Protein AF-A0A6N7PQ66-F1 (afdb_monomer)

Mean predicted aligned error: 10.77 Å

Foldseek 3Di:
DDDDDDDDDDDDDPPPPPVVDPDDPDFDWDAWDWDWDDDPDQAATKIKTKIKGPPDDCVVVCVQVVVLLVVLLVVFPVVSVCLQVQHKWKWKWWQAPQATHDIDTDDDRNVSSSVSRHGDGTPDDHGMIMIIIIGHDPPDPDD

Organism: NCBI:txid889282

pLDDT: mean 81.66, std 19.39, range [34.75, 97.31]

Sequence (143 aa):
MKKMFGFLLAAGLLGSACRSEPAAPEIEYGEPVGLRMATKRGMPDYEIAVAVTKGTNIDPLVPVLGAALHAAVELCPDVVEAGRRGEALDVAFRVEQGVIRDPAAKGDAATCVARALGGKAIAAPDKLSVLAQIRFPVEAPAP

Solvent-accessible surface area (backbone atoms only — not comparable to full-atom values): 8431 Å² total; per-residue (Å²): 134,83,90,79,89,77,90,80,90,78,81,84,80,82,75,77,76,78,72,76,68,76,76,73,81,82,82,57,62,44,81,63,48,76,42,81,42,84,62,76,89,89,42,76,52,32,34,40,33,39,21,38,36,53,94,60,82,53,78,87,39,48,66,56,53,49,51,52,51,52,56,17,48,77,73,27,73,55,42,48,60,37,34,76,69,49,44,66,33,46,32,34,31,31,25,49,87,30,23,30,37,80,49,40,49,63,61,71,43,20,37,44,28,21,58,58,40,47,72,38,75,47,92,53,66,64,76,38,41,39,44,35,37,39,38,31,72,68,77,71,80,79,131

Nearest PDB structures (foldseek):
  1i8l-assembly1_A  TM=4.382E-01  e=2.073E+00  Homo sapiens
  8p8w-assembly1_D  TM=3.095E-01  e=9.356E+00  Mycoplasmoides pneumoniae M129

Radius of gyration: 24.7 Å; Cα contacts (8 Å, |Δi|>4): 238; chains: 1; bounding box: 99×41×37 Å

Structure (mmCIF, N/CA/C/O backbone):
data_AF-A0A6N7PQ66-F1
#
_entry.id   AF-A0A6N7PQ66-F1
#
loop_
_atom_site.group_PDB
_atom_site.id
_atom_site.type_symbol
_atom_site.label_atom_id
_atom_site.label_alt_id
_atom_site.label_comp_id
_atom_site.label_asym_id
_atom_site.label_entity_id
_atom_site.label_seq_id
_atom_site.pdbx_PDB_ins_code
_atom_site.Cartn_x
_atom_site.Cartn_y
_atom_site.Cartn_z
_atom_site.occupancy
_atom_site.B_iso_or_equiv
_atom_site.auth_seq_id
_atom_site.auth_comp_id
_atom_site.auth_asym_id
_atom_site.auth_atom_id
_atom_site.pdbx_PDB_model_num
ATOM 1 N N . MET A 1 1 ? -78.703 -26.167 -18.572 1.00 37.19 1 MET A N 1
ATOM 2 C CA . MET A 1 1 ? -78.416 -26.440 -20.000 1.00 37.19 1 MET A CA 1
ATOM 3 C C . MET A 1 1 ? -77.177 -25.650 -20.412 1.00 37.19 1 MET A C 1
ATOM 5 O O . MET A 1 1 ? -77.142 -24.477 -20.083 1.00 37.19 1 MET A O 1
ATOM 9 N N . LYS A 1 2 ? -76.238 -26.299 -21.134 1.00 39.66 2 LYS A N 1
ATOM 10 C CA . LYS A 1 2 ? -75.001 -25.781 -21.788 1.00 39.66 2 LYS A CA 1
ATOM 11 C C . LYS A 1 2 ? -73.904 -25.246 -20.834 1.00 39.66 2 LYS A C 1
ATOM 13 O O . LYS A 1 2 ? -74.136 -24.282 -20.130 1.00 39.66 2 LYS A O 1
ATOM 18 N N . LYS A 1 3 ? -72.801 -25.992 -20.612 1.00 40.94 3 LYS A N 1
ATOM 19 C CA . LYS A 1 3 ? -71.568 -26.158 -21.450 1.00 40.94 3 LYS A CA 1
ATOM 20 C C . LYS A 1 3 ? -70.778 -24.844 -21.568 1.00 40.94 3 LYS A C 1
ATOM 22 O O . LYS A 1 3 ? -71.402 -23.844 -21.868 1.00 40.94 3 LYS A O 1
ATOM 27 N N . MET A 1 4 ? -69.450 -24.750 -21.530 1.00 43.38 4 MET A N 1
ATOM 28 C CA . MET A 1 4 ? -68.248 -25.540 -21.184 1.00 43.38 4 MET A CA 1
ATOM 29 C C . MET A 1 4 ? -67.067 -24.610 -21.604 1.00 43.38 4 MET A C 1
ATOM 31 O O . MET A 1 4 ? -67.303 -23.690 -22.384 1.00 43.38 4 MET A O 1
ATOM 35 N N . PHE A 1 5 ? -65.825 -24.934 -21.208 1.00 41.09 5 PHE A N 1
ATOM 36 C CA . PHE A 1 5 ? -64.538 -24.355 -21.673 1.00 41.09 5 PHE A CA 1
ATOM 37 C C . PHE A 1 5 ? -64.189 -22.945 -21.150 1.00 41.09 5 PHE A C 1
ATOM 39 O O . PHE A 1 5 ? -65.018 -22.054 -21.148 1.00 41.09 5 PHE A O 1
ATOM 46 N N . GLY A 1 6 ? -62.965 -22.650 -20.715 1.00 34.75 6 GLY A N 1
ATOM 47 C CA . GLY A 1 6 ? -61.737 -23.433 -20.757 1.00 34.75 6 GLY A CA 1
ATOM 48 C C . GLY A 1 6 ? -60.570 -22.677 -20.110 1.00 34.75 6 GLY A C 1
ATOM 49 O O . GLY A 1 6 ? -60.589 -21.458 -19.991 1.00 34.75 6 GLY A O 1
ATOM 50 N N . PHE A 1 7 ? -59.602 -23.475 -19.663 1.00 45.75 7 PHE A N 1
ATOM 51 C CA . PHE A 1 7 ? -58.182 -23.205 -19.424 1.00 45.75 7 PHE A CA 1
ATOM 52 C C . PHE A 1 7 ? -57.638 -21.793 -19.719 1.00 45.75 7 PHE A C 1
ATOM 54 O O . PHE A 1 7 ? -57.640 -21.348 -20.864 1.00 45.75 7 PHE A O 1
ATOM 61 N N . LEU A 1 8 ? -56.965 -21.207 -18.724 1.00 43.03 8 LEU A N 1
ATOM 62 C CA . LEU A 1 8 ? -55.733 -20.449 -18.953 1.00 43.03 8 LEU A CA 1
ATOM 63 C C . LEU A 1 8 ? -54.830 -20.536 -17.713 1.00 43.03 8 LEU A C 1
ATOM 65 O O . LEU A 1 8 ? -55.128 -19.983 -16.658 1.00 43.03 8 LEU A O 1
ATOM 69 N N . LEU A 1 9 ? -53.735 -21.289 -17.865 1.00 47.94 9 LEU A N 1
ATOM 70 C CA . LEU A 1 9 ? -52.535 -21.176 -17.041 1.00 47.94 9 LEU A CA 1
ATOM 71 C C . LEU A 1 9 ? -51.976 -19.753 -17.175 1.00 47.94 9 LEU A C 1
ATOM 73 O O . LEU A 1 9 ? -51.758 -19.292 -18.292 1.00 47.94 9 LEU A O 1
ATOM 77 N N . ALA A 1 10 ? -51.602 -19.136 -16.059 1.00 45.62 10 ALA A N 1
ATOM 78 C CA . ALA A 1 10 ? -50.520 -18.159 -16.044 1.00 45.62 10 ALA A CA 1
ATOM 79 C C . ALA A 1 10 ? -49.687 -18.388 -14.781 1.00 45.62 10 ALA A C 1
ATOM 81 O O . ALA A 1 10 ? -50.109 -18.119 -13.658 1.00 45.62 10 ALA A O 1
ATOM 82 N N . ALA A 1 11 ? -48.523 -18.985 -15.007 1.00 49.31 11 ALA A N 1
ATOM 83 C CA . ALA A 1 11 ? -47.478 -19.201 -14.034 1.00 49.31 11 ALA A CA 1
ATOM 84 C C . ALA A 1 11 ? -46.800 -17.878 -13.647 1.00 49.31 11 ALA A C 1
ATOM 86 O O . ALA A 1 11 ? -46.616 -17.001 -14.484 1.00 49.31 11 ALA A O 1
ATOM 87 N N . GLY A 1 12 ? -46.346 -17.824 -12.395 1.00 47.88 12 GLY A N 1
ATOM 88 C CA . GLY A 1 12 ? -45.043 -17.268 -12.042 1.00 47.88 12 GLY A CA 1
ATOM 89 C C . GLY A 1 12 ? -44.862 -15.760 -12.175 1.00 47.88 12 GLY A C 1
ATOM 90 O O . GLY A 1 12 ? -44.343 -15.283 -13.174 1.00 47.88 12 GLY A O 1
ATOM 91 N N . LEU A 1 13 ? -45.094 -15.047 -11.076 1.00 44.69 13 LEU A N 1
ATOM 92 C CA . LEU A 1 13 ? -44.293 -13.875 -10.723 1.00 44.69 13 LEU A CA 1
ATOM 93 C C . LEU A 1 13 ? -43.840 -14.042 -9.270 1.00 44.69 13 LEU A C 1
ATOM 95 O O . LEU A 1 13 ? -44.388 -13.456 -8.340 1.00 44.69 13 LEU A O 1
ATOM 99 N N . LEU A 1 14 ? -42.827 -14.895 -9.085 1.00 46.62 14 LEU A N 1
ATOM 100 C CA . LEU A 1 14 ? -41.889 -14.758 -7.974 1.00 46.62 14 LEU A CA 1
ATOM 101 C C . LEU A 1 14 ? -41.207 -13.407 -8.185 1.00 46.62 14 LEU A C 1
ATOM 103 O O . LEU A 1 14 ? -40.254 -13.293 -8.951 1.00 46.6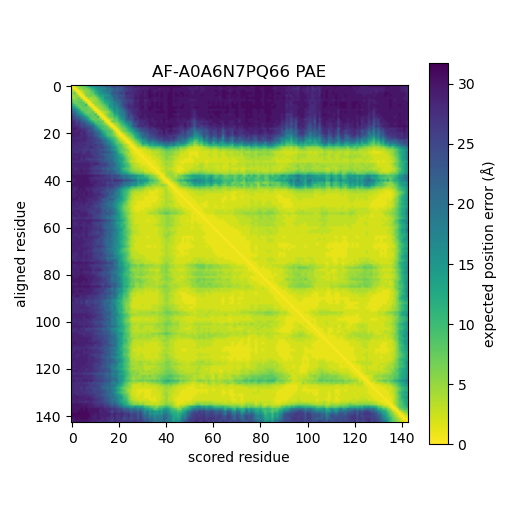2 14 LEU A O 1
ATOM 107 N N . GLY A 1 15 ? -41.776 -12.368 -7.577 1.00 39.88 15 GLY A N 1
ATOM 108 C CA . GLY A 1 15 ? -41.141 -11.069 -7.485 1.00 39.88 15 GLY A CA 1
ATOM 109 C C . GLY A 1 15 ? -39.825 -11.252 -6.748 1.00 39.88 15 GLY A C 1
ATOM 110 O O . GLY A 1 15 ? -39.812 -11.369 -5.524 1.00 39.88 15 GLY A O 1
ATOM 111 N N . SER A 1 16 ? -38.736 -11.325 -7.512 1.00 45.06 16 SER A N 1
ATOM 112 C CA . SER A 1 16 ? -37.377 -11.156 -7.028 1.00 45.06 16 SER A CA 1
ATOM 113 C C . SER A 1 16 ? -37.335 -9.865 -6.228 1.00 45.06 16 SER A C 1
ATOM 115 O O . SER A 1 16 ? -37.277 -8.771 -6.787 1.00 45.06 16 SER A O 1
ATOM 117 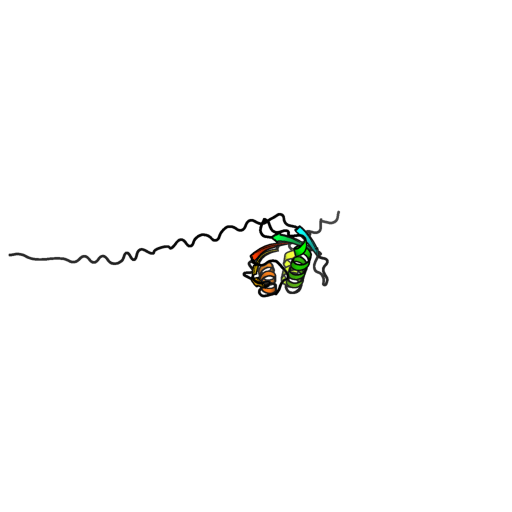N N . ALA A 1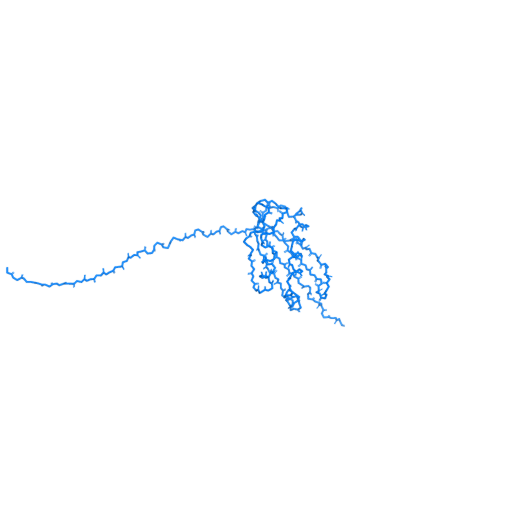 17 ? -37.380 -9.992 -4.906 1.00 46.44 17 ALA A N 1
ATOM 118 C CA . ALA A 1 17 ? -36.908 -8.952 -4.022 1.00 46.44 17 ALA A CA 1
ATOM 119 C C . ALA A 1 17 ? -35.404 -8.830 -4.284 1.00 46.44 17 ALA A C 1
ATOM 121 O O . ALA A 1 17 ? -34.592 -9.485 -3.632 1.00 46.44 17 ALA A O 1
ATOM 122 N N . CYS A 1 18 ? -35.039 -8.024 -5.283 1.00 49.81 18 CYS A N 1
ATOM 123 C CA . CYS A 1 18 ? -33.729 -7.404 -5.366 1.00 49.81 18 CYS A CA 1
ATOM 124 C C . CYS A 1 18 ? -33.601 -6.564 -4.099 1.00 49.81 18 CYS A C 1
ATOM 126 O O . CYS A 1 18 ? -34.006 -5.404 -4.046 1.00 49.81 18 CYS A O 1
ATOM 128 N N . ARG A 1 19 ? -33.138 -7.207 -3.028 1.00 46.66 19 ARG A N 1
ATOM 129 C CA . ARG A 1 19 ? -32.680 -6.543 -1.823 1.00 46.66 19 ARG A CA 1
ATOM 130 C C . ARG A 1 19 ? -31.459 -5.769 -2.293 1.00 46.66 19 ARG A C 1
ATOM 132 O O . ARG A 1 19 ? -30.398 -6.352 -2.469 1.00 46.66 19 ARG A O 1
ATOM 139 N N . SER A 1 20 ? -31.655 -4.496 -2.627 1.00 48.34 20 SER A N 1
ATOM 140 C CA . SER A 1 20 ? -30.553 -3.569 -2.828 1.00 48.34 20 SER A CA 1
ATOM 141 C C . SER A 1 20 ? -29.781 -3.563 -1.521 1.00 48.34 20 SER A C 1
ATOM 143 O O . SER A 1 20 ? -30.215 -2.968 -0.533 1.00 48.34 20 SER A O 1
ATOM 145 N N . GLU A 1 21 ? -28.710 -4.346 -1.485 1.00 55.50 21 GLU A N 1
ATOM 146 C CA . GLU A 1 21 ? -27.743 -4.318 -0.406 1.00 55.50 21 GLU A CA 1
ATOM 147 C C . GLU A 1 21 ? -27.294 -2.856 -0.288 1.00 55.50 21 GLU A C 1
ATOM 149 O O . GLU A 1 21 ? -27.000 -2.237 -1.319 1.00 55.50 21 GLU A O 1
ATOM 154 N N . PRO A 1 22 ? -27.341 -2.246 0.910 1.00 47.75 22 PRO A N 1
ATOM 155 C CA . PRO A 1 22 ? -26.854 -0.890 1.076 1.00 47.75 22 PRO A CA 1
ATOM 156 C C . PRO A 1 22 ? -25.429 -0.849 0.538 1.00 47.75 22 PRO A C 1
ATOM 158 O O . PRO A 1 22 ? -24.587 -1.631 0.985 1.00 47.75 22 PRO A O 1
ATOM 161 N N . ALA A 1 23 ? -25.178 0.017 -0.447 1.00 55.00 23 ALA A N 1
ATOM 162 C CA . ALA A 1 23 ? -23.828 0.256 -0.928 1.00 55.00 23 ALA A CA 1
ATOM 163 C C . ALA A 1 23 ? -22.959 0.541 0.301 1.00 55.00 23 ALA A C 1
ATOM 165 O O . ALA A 1 23 ? -23.308 1.401 1.117 1.00 55.00 23 ALA A O 1
ATOM 166 N N . ALA A 1 24 ? -21.897 -0.248 0.482 1.00 58.50 24 ALA A N 1
ATOM 167 C CA . ALA A 1 24 ? -20.977 -0.038 1.586 1.00 58.50 24 ALA A CA 1
ATOM 168 C C . ALA A 1 24 ? -20.545 1.439 1.575 1.00 58.50 24 ALA A C 1
ATOM 170 O O . ALA A 1 24 ? -20.302 1.973 0.488 1.00 58.50 24 ALA A O 1
ATOM 171 N N . PRO A 1 25 ? -20.500 2.112 2.738 1.00 62.16 25 PRO A N 1
ATOM 172 C CA . PRO A 1 25 ? -20.146 3.521 2.791 1.00 62.16 25 PRO A CA 1
ATOM 173 C C . PRO A 1 25 ? -18.812 3.744 2.075 1.00 62.16 25 PRO A C 1
ATOM 175 O O . PRO A 1 25 ? -17.845 3.013 2.307 1.00 62.16 25 PRO A O 1
ATOM 178 N N . GLU A 1 26 ? -18.795 4.724 1.173 1.00 78.25 26 GLU A N 1
ATOM 179 C CA . GLU A 1 26 ? -17.603 5.109 0.426 1.00 78.25 26 GLU A CA 1
ATOM 180 C C . GLU A 1 26 ? -16.530 5.579 1.417 1.00 78.25 26 GLU A C 1
ATOM 182 O O . GLU A 1 26 ? -16.796 6.378 2.317 1.00 78.25 26 GLU A O 1
ATOM 187 N N . ILE A 1 27 ? -15.328 5.012 1.315 1.00 86.06 27 ILE A N 1
ATOM 188 C CA . ILE A 1 27 ? -14.234 5.327 2.233 1.00 86.06 27 ILE A CA 1
ATOM 189 C C . ILE A 1 27 ? -13.575 6.615 1.751 1.00 86.06 27 ILE A C 1
ATOM 191 O O . ILE A 1 27 ? -12.954 6.636 0.691 1.00 86.06 27 ILE A O 1
ATOM 195 N N . GLU A 1 28 ? -13.648 7.673 2.556 1.00 92.19 28 GLU A N 1
ATOM 196 C CA . GLU A 1 28 ? -12.845 8.873 2.330 1.00 92.19 28 GLU A CA 1
ATOM 197 C C . GLU A 1 28 ? -11.425 8.680 2.877 1.00 92.19 28 GLU A C 1
ATOM 199 O O . GLU A 1 28 ? -11.226 8.343 4.051 1.00 92.19 28 GLU A O 1
ATOM 204 N N . TYR A 1 29 ? -10.426 8.943 2.037 1.00 93.94 29 TYR A N 1
ATOM 205 C CA . TYR A 1 29 ? -9.013 8.919 2.410 1.00 93.94 29 TYR A CA 1
ATOM 206 C C . TYR A 1 29 ? -8.492 10.333 2.698 1.00 93.94 29 TYR A C 1
ATOM 208 O O . TYR A 1 29 ? -8.988 11.319 2.153 1.00 93.94 29 TYR A O 1
ATOM 216 N N . GLY A 1 30 ? -7.505 10.427 3.589 1.00 93.62 30 GLY A N 1
ATOM 217 C CA . GLY A 1 30 ? -6.734 11.648 3.815 1.00 93.62 30 GLY A CA 1
ATOM 218 C C . GLY A 1 30 ? -5.698 11.906 2.717 1.00 93.62 30 GLY A C 1
ATOM 219 O O . GLY A 1 30 ? -5.630 11.192 1.716 1.00 93.62 30 GLY A O 1
ATOM 220 N N . GLU A 1 31 ? -4.864 12.925 2.927 1.00 93.62 31 GLU A N 1
ATOM 221 C CA . GLU A 1 31 ? -3.747 13.216 2.027 1.00 93.62 31 GLU A CA 1
ATOM 222 C C . GLU A 1 31 ? -2.693 12.093 2.077 1.00 93.62 31 GLU A C 1
ATOM 224 O O . GLU A 1 31 ? -2.364 11.608 3.165 1.00 93.62 31 GLU A O 1
ATOM 229 N N . PRO A 1 32 ? -2.170 11.648 0.919 1.00 93.69 32 PRO A N 1
ATOM 230 C CA . PRO A 1 32 ? -1.167 10.598 0.878 1.00 93.69 32 PRO A CA 1
ATOM 231 C C . PRO A 1 32 ? 0.207 11.104 1.330 1.00 93.69 32 PRO A C 1
ATOM 233 O O . PRO A 1 32 ? 0.650 12.179 0.928 1.00 93.69 32 PRO A O 1
ATOM 236 N N . VAL A 1 33 ? 0.927 10.273 2.080 1.00 94.56 33 VAL A N 1
ATOM 237 C CA . VAL A 1 33 ? 2.332 10.489 2.445 1.00 94.56 33 VAL A CA 1
ATOM 238 C C . VAL A 1 33 ? 3.229 9.595 1.598 1.00 94.56 33 VAL A C 1
ATOM 240 O O . VAL A 1 33 ? 3.034 8.381 1.540 1.00 94.56 33 VAL A O 1
ATOM 243 N N . GLY A 1 34 ? 4.212 10.206 0.936 1.00 92.69 34 GLY A N 1
ATOM 244 C CA . GLY A 1 34 ? 5.197 9.521 0.101 1.00 92.69 34 GLY A CA 1
ATOM 245 C C . GLY A 1 34 ? 6.392 9.003 0.902 1.00 92.69 34 GLY A C 1
ATOM 246 O O . GLY A 1 34 ? 6.992 9.726 1.696 1.00 92.69 34 GLY A O 1
ATOM 247 N N . LEU A 1 35 ? 6.766 7.752 0.653 1.00 91.62 35 LEU A N 1
ATOM 248 C CA . LEU A 1 35 ? 7.923 7.078 1.232 1.00 91.62 35 LEU A CA 1
ATOM 249 C C . LEU A 1 35 ? 8.858 6.612 0.124 1.00 91.62 35 LEU A C 1
ATOM 251 O O . LEU A 1 35 ? 8.512 5.708 -0.633 1.00 91.62 35 LEU A O 1
ATOM 255 N N . ARG A 1 36 ? 10.062 7.179 0.051 1.00 91.31 36 ARG A N 1
ATOM 256 C CA . ARG A 1 36 ? 11.065 6.722 -0.912 1.00 91.31 36 ARG A CA 1
ATOM 257 C C . ARG A 1 36 ? 11.785 5.484 -0.386 1.00 91.31 36 ARG A C 1
ATOM 259 O O . ARG A 1 36 ? 12.370 5.508 0.694 1.00 91.31 36 ARG A O 1
ATOM 266 N N . MET A 1 37 ? 11.752 4.422 -1.176 1.00 88.81 37 MET A N 1
ATOM 267 C CA . MET A 1 37 ? 12.320 3.123 -0.863 1.00 88.81 37 MET A CA 1
ATOM 268 C C . MET A 1 37 ? 13.528 2.865 -1.752 1.00 88.81 37 MET A C 1
ATOM 270 O O . MET A 1 37 ? 13.412 2.783 -2.976 1.00 88.81 37 MET A O 1
ATOM 274 N N . ALA A 1 38 ? 14.684 2.712 -1.110 1.00 82.56 38 ALA A N 1
ATOM 275 C CA . ALA A 1 38 ? 15.869 2.187 -1.765 1.00 82.56 38 ALA A CA 1
ATOM 276 C C . ALA A 1 38 ? 15.723 0.674 -1.909 1.00 82.56 38 ALA A C 1
ATOM 278 O O . ALA A 1 38 ? 15.293 -0.010 -0.973 1.00 82.56 38 ALA A O 1
ATOM 279 N N . THR A 1 39 ? 16.091 0.141 -3.066 1.00 71.56 39 THR A N 1
ATOM 280 C CA . THR A 1 39 ? 15.971 -1.297 -3.323 1.00 71.56 39 THR A CA 1
ATOM 281 C C . THR A 1 39 ? 17.328 -1.982 -3.371 1.00 71.56 39 THR A C 1
ATOM 283 O O . THR A 1 39 ? 18.387 -1.361 -3.458 1.00 71.56 39 THR A O 1
ATOM 286 N N . LYS A 1 40 ? 17.288 -3.312 -3.317 1.00 67.44 40 LYS A N 1
ATOM 287 C CA . LYS A 1 40 ? 18.414 -4.186 -3.642 1.00 67.44 40 LYS A CA 1
ATOM 288 C C . LYS A 1 40 ? 17.955 -5.127 -4.759 1.00 67.44 40 LYS A C 1
ATOM 290 O O . LYS A 1 40 ? 16.765 -5.402 -4.865 1.00 67.44 40 LYS A O 1
ATOM 295 N N . ARG A 1 41 ? 18.897 -5.696 -5.524 1.00 62.31 41 ARG A N 1
ATOM 296 C CA . ARG A 1 41 ? 18.653 -6.739 -6.555 1.00 62.31 41 ARG A CA 1
ATOM 297 C C .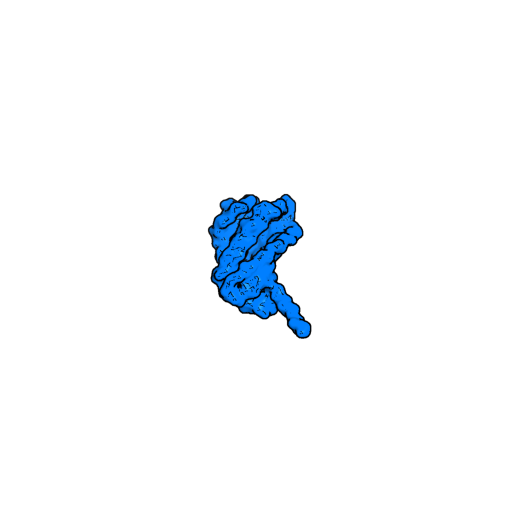 ARG A 1 41 ? 18.082 -6.252 -7.904 1.00 62.31 41 ARG A C 1
ATOM 299 O O . ARG A 1 41 ? 17.312 -6.964 -8.533 1.00 62.31 41 ARG A O 1
ATOM 306 N N . GLY A 1 42 ? 18.512 -5.085 -8.392 1.00 65.75 42 GLY A N 1
ATOM 307 C CA . GLY A 1 42 ? 18.245 -4.659 -9.780 1.00 65.75 42 GLY A CA 1
ATOM 308 C C . GLY A 1 42 ? 16.836 -4.112 -10.043 1.00 65.75 42 GLY A C 1
ATOM 309 O O . GLY A 1 42 ? 16.437 -3.996 -11.201 1.00 65.75 42 GLY A O 1
ATOM 310 N N . MET A 1 43 ? 16.099 -3.775 -8.984 1.00 70.25 43 MET A N 1
ATOM 311 C CA . MET A 1 43 ? 14.848 -3.021 -9.052 1.00 70.25 43 MET A CA 1
ATOM 312 C C . MET A 1 43 ? 15.164 -1.516 -8.946 1.00 70.25 43 MET A C 1
ATOM 314 O O . MET A 1 43 ? 16.028 -1.143 -8.147 1.00 70.25 43 MET A O 1
ATOM 318 N N . PRO A 1 44 ? 14.521 -0.636 -9.732 1.00 75.94 44 PRO A N 1
ATOM 319 C CA . PRO A 1 44 ? 14.688 0.803 -9.548 1.00 75.94 44 PRO A CA 1
ATOM 320 C C . PRO A 1 44 ? 14.173 1.227 -8.168 1.00 75.94 44 PRO A C 1
ATOM 322 O O . PRO A 1 44 ? 13.215 0.637 -7.663 1.00 75.94 44 PRO A O 1
ATOM 325 N N . ASP A 1 45 ? 14.795 2.247 -7.570 1.00 87.69 45 ASP A N 1
ATOM 326 C CA . ASP A 1 45 ? 14.222 2.961 -6.420 1.00 87.69 45 ASP A CA 1
ATOM 327 C C . ASP A 1 45 ? 12.758 3.290 -6.697 1.00 87.69 45 ASP A C 1
ATOM 329 O O . ASP A 1 45 ? 12.405 3.587 -7.832 1.00 87.69 45 ASP A O 1
ATOM 333 N N . TYR A 1 46 ? 11.905 3.259 -5.681 1.00 89.75 46 TYR A N 1
ATOM 334 C CA . TYR A 1 46 ? 10.476 3.510 -5.862 1.00 89.75 46 TYR A CA 1
ATOM 335 C C . TYR A 1 46 ? 9.897 4.310 -4.703 1.00 89.75 46 TYR A C 1
ATOM 337 O O . TYR A 1 46 ? 10.504 4.431 -3.641 1.00 89.75 46 TYR A O 1
ATOM 345 N N . GLU A 1 47 ? 8.724 4.890 -4.909 1.00 93.12 47 GLU A N 1
ATOM 346 C CA . GLU A 1 47 ? 7.958 5.593 -3.888 1.00 93.12 47 GLU A CA 1
ATOM 347 C C . GLU A 1 47 ? 6.730 4.766 -3.508 1.00 93.12 47 GLU A C 1
ATOM 349 O O . GLU A 1 47 ? 6.059 4.197 -4.366 1.00 93.12 47 GLU A O 1
ATOM 354 N N . ILE A 1 48 ? 6.417 4.714 -2.219 1.00 94.31 48 ILE A N 1
ATOM 355 C CA . ILE A 1 48 ? 5.139 4.226 -1.712 1.00 94.31 48 ILE A CA 1
ATOM 356 C C . ILE A 1 48 ? 4.361 5.442 -1.217 1.00 94.31 48 ILE A C 1
ATOM 358 O O . ILE A 1 48 ? 4.709 6.021 -0.191 1.00 94.31 48 ILE A O 1
ATOM 362 N N . ALA A 1 49 ? 3.314 5.831 -1.934 1.00 95.44 49 ALA A N 1
ATOM 363 C CA . ALA A 1 49 ? 2.374 6.846 -1.482 1.00 95.44 49 ALA A CA 1
ATOM 364 C C . ALA A 1 49 ? 1.248 6.164 -0.703 1.00 95.44 49 ALA A C 1
ATOM 366 O O . ALA A 1 49 ? 0.509 5.360 -1.267 1.00 95.44 49 ALA A O 1
ATOM 367 N N . VAL A 1 50 ? 1.124 6.456 0.589 1.00 96.31 50 VAL A N 1
ATOM 368 C CA . VAL A 1 50 ? 0.140 5.823 1.474 1.00 96.31 50 VAL A CA 1
ATOM 369 C C . VAL A 1 50 ? -0.861 6.861 1.947 1.00 96.31 50 VAL A C 1
ATOM 371 O O . VAL A 1 50 ? -0.473 7.871 2.519 1.00 96.31 50 VAL A O 1
ATOM 374 N N . ALA A 1 51 ? -2.145 6.590 1.758 1.00 96.56 51 ALA A N 1
ATOM 375 C CA . ALA A 1 51 ? -3.241 7.313 2.379 1.00 96.56 51 ALA A CA 1
ATOM 376 C C . ALA A 1 51 ? -4.001 6.380 3.324 1.00 96.56 51 ALA A C 1
ATOM 378 O O . ALA A 1 51 ? -4.136 5.179 3.078 1.00 96.56 51 ALA A O 1
ATOM 379 N N . VAL A 1 52 ? -4.525 6.939 4.407 1.00 96.44 52 VAL A N 1
ATOM 380 C CA . VAL A 1 52 ? -5.373 6.219 5.363 1.00 96.44 52 VAL A CA 1
ATOM 381 C C . VAL A 1 52 ? -6.739 6.881 5.468 1.00 96.44 52 VAL A C 1
ATOM 383 O O . VAL A 1 52 ? -6.917 8.004 4.993 1.00 96.44 52 VAL A O 1
ATOM 386 N N . THR A 1 53 ? -7.710 6.196 6.074 1.00 95.25 53 THR A N 1
ATOM 387 C CA . THR A 1 53 ? -9.044 6.755 6.334 1.00 95.25 53 THR A CA 1
ATOM 388 C C . THR A 1 53 ? -8.945 8.150 6.956 1.00 95.25 53 THR A C 1
ATOM 390 O O . THR A 1 53 ? -8.232 8.361 7.944 1.00 95.25 53 THR A O 1
ATOM 393 N N . LYS A 1 54 ? -9.681 9.101 6.376 1.00 93.50 54 LYS A N 1
ATOM 394 C CA . LYS A 1 54 ? -9.706 10.504 6.793 1.00 93.50 54 LYS A CA 1
ATOM 395 C C . LYS A 1 54 ? -10.025 10.642 8.285 1.00 93.50 54 LYS A C 1
ATOM 397 O O . LYS A 1 54 ? -10.854 9.920 8.830 1.00 93.50 54 LYS A O 1
ATOM 402 N N . GLY A 1 55 ? -9.349 11.584 8.943 1.00 91.69 55 GLY A N 1
ATOM 403 C CA . GLY A 1 55 ? -9.439 11.789 10.393 1.00 91.69 55 GLY A CA 1
ATOM 404 C C . GLY A 1 55 ? -8.450 10.952 11.213 1.00 91.69 55 GLY A C 1
ATOM 405 O O . GLY A 1 55 ? -8.313 11.199 12.409 1.00 91.69 55 GLY A O 1
ATOM 406 N N . THR A 1 56 ? -7.719 10.020 10.592 1.00 93.50 56 THR A N 1
ATOM 407 C CA . THR A 1 56 ? -6.610 9.307 11.244 1.00 93.50 56 THR A CA 1
ATOM 408 C C . THR A 1 56 ? -5.291 10.032 10.996 1.00 93.50 56 THR A C 1
ATOM 410 O O . THR A 1 56 ? -4.977 10.365 9.855 1.00 93.50 56 THR A O 1
ATOM 413 N N . ASN A 1 57 ? -4.492 10.240 12.048 1.00 92.81 57 ASN A N 1
ATOM 414 C CA . ASN A 1 57 ? -3.125 10.733 11.889 1.00 92.81 57 ASN A CA 1
ATOM 415 C C . ASN A 1 57 ? -2.237 9.625 11.297 1.00 92.81 57 ASN A C 1
ATOM 417 O O . ASN A 1 57 ? -2.025 8.592 11.936 1.00 92.81 57 ASN A O 1
ATOM 421 N N . ILE A 1 58 ? -1.732 9.850 10.085 1.00 94.25 58 ILE A N 1
ATOM 422 C CA . ILE A 1 58 ? -0.915 8.885 9.351 1.00 94.25 58 ILE A CA 1
ATOM 423 C C . ILE A 1 58 ? 0.545 8.863 9.813 1.00 94.25 58 ILE A C 1
ATOM 425 O O . ILE A 1 58 ? 1.156 7.799 9.768 1.00 94.25 58 ILE A O 1
ATOM 429 N N . ASP A 1 59 ? 1.091 9.975 10.313 1.00 93.50 59 ASP A N 1
ATOM 430 C CA . ASP A 1 59 ? 2.513 10.129 10.655 1.00 93.50 59 ASP A CA 1
ATOM 431 C C . ASP A 1 59 ? 3.100 8.978 11.497 1.00 93.50 59 ASP A C 1
ATOM 433 O O . ASP A 1 59 ? 4.143 8.438 11.120 1.00 93.50 59 ASP A O 1
ATOM 437 N N . PRO A 1 60 ? 2.459 8.514 12.593 1.00 93.81 60 PRO A N 1
ATOM 438 C CA . PRO A 1 60 ? 2.995 7.397 13.375 1.00 93.81 60 PRO A CA 1
ATOM 439 C C . PRO A 1 60 ? 2.886 6.038 12.664 1.00 93.81 60 PRO A C 1
ATOM 441 O O . PRO A 1 60 ? 3.551 5.082 13.058 1.00 93.81 60 PRO A O 1
ATOM 444 N N . LEU A 1 61 ? 2.042 5.927 11.636 1.00 94.50 61 LEU A N 1
ATOM 445 C CA . LEU A 1 61 ? 1.780 4.692 10.893 1.00 94.50 61 LEU A CA 1
ATOM 446 C C . LEU A 1 61 ? 2.719 4.527 9.701 1.00 94.50 61 LEU A C 1
ATOM 448 O O . LEU A 1 61 ? 2.969 3.399 9.277 1.00 94.50 61 LEU A O 1
ATOM 452 N N . VAL A 1 62 ? 3.246 5.637 9.181 1.00 93.31 62 VAL A N 1
ATOM 453 C CA . VAL A 1 62 ? 4.129 5.696 8.011 1.00 93.31 62 VAL A CA 1
ATOM 454 C C . VAL A 1 62 ? 5.259 4.653 8.071 1.00 93.31 62 VAL A C 1
ATOM 456 O O . VAL A 1 62 ? 5.381 3.888 7.112 1.00 93.31 62 VAL A O 1
ATOM 459 N N . PRO A 1 63 ? 6.044 4.513 9.163 1.00 93.00 63 PRO A N 1
ATOM 460 C CA . PRO A 1 63 ? 7.130 3.531 9.202 1.00 93.00 63 PRO A CA 1
ATOM 461 C C . PRO A 1 63 ? 6.630 2.085 9.137 1.00 93.00 63 PRO A C 1
ATOM 463 O O . PRO A 1 63 ? 7.221 1.246 8.460 1.00 93.00 63 PRO A O 1
ATOM 466 N N . VAL A 1 64 ? 5.527 1.791 9.829 1.00 94.31 64 VAL A N 1
ATOM 467 C CA . VAL A 1 64 ? 4.982 0.434 9.942 1.00 94.31 64 VAL A CA 1
ATOM 468 C C . VAL A 1 64 ? 4.318 0.008 8.628 1.00 94.31 64 VAL A C 1
ATOM 470 O O . VAL A 1 64 ? 4.582 -1.087 8.131 1.00 94.31 64 VAL A O 1
ATOM 473 N N . LEU A 1 65 ? 3.501 0.883 8.034 1.00 95.19 65 LEU A N 1
ATOM 474 C CA . LEU A 1 65 ? 2.864 0.655 6.735 1.00 95.19 65 LEU A CA 1
ATOM 475 C C . LEU A 1 65 ? 3.912 0.573 5.622 1.00 95.19 65 LEU A C 1
ATOM 477 O O . LEU A 1 65 ? 3.874 -0.354 4.816 1.00 95.19 65 LEU A O 1
ATOM 481 N N . GLY A 1 66 ? 4.882 1.491 5.622 1.00 94.25 66 GLY A N 1
ATOM 482 C CA . GLY A 1 66 ? 5.985 1.504 4.668 1.00 94.25 66 GLY A CA 1
ATOM 483 C C . GLY A 1 66 ? 6.801 0.214 4.704 1.00 94.25 66 GLY A C 1
ATOM 484 O O . GLY A 1 66 ? 7.038 -0.379 3.656 1.00 94.25 66 GLY A O 1
ATOM 485 N N . ALA A 1 67 ? 7.170 -0.270 5.894 1.00 93.62 67 ALA A N 1
ATOM 486 C CA . ALA A 1 67 ? 7.909 -1.523 6.040 1.00 93.62 67 ALA A CA 1
ATOM 487 C C . ALA A 1 67 ? 7.100 -2.744 5.573 1.00 93.62 67 ALA A C 1
ATOM 489 O O . ALA A 1 67 ? 7.637 -3.604 4.875 1.00 93.62 67 ALA A O 1
ATOM 490 N N . ALA A 1 68 ? 5.809 -2.815 5.918 1.00 95.50 68 ALA A N 1
ATOM 491 C CA . ALA A 1 68 ? 4.938 -3.908 5.489 1.00 95.50 68 ALA A CA 1
ATOM 492 C C . ALA A 1 68 ? 4.782 -3.951 3.960 1.00 95.50 68 ALA A C 1
ATOM 494 O O . ALA A 1 68 ? 4.916 -5.015 3.354 1.00 95.50 68 ALA A O 1
ATOM 495 N N . LEU A 1 69 ? 4.550 -2.792 3.337 1.00 95.38 69 LEU A N 1
ATOM 496 C CA . LEU A 1 69 ? 4.421 -2.654 1.887 1.00 95.38 69 LEU A CA 1
ATOM 497 C C . LEU A 1 69 ? 5.740 -2.947 1.169 1.00 95.38 69 LEU A C 1
ATOM 499 O O . LEU A 1 69 ? 5.745 -3.700 0.198 1.00 95.38 69 LEU A O 1
ATOM 503 N N . HIS A 1 70 ? 6.862 -2.430 1.675 1.00 93.56 70 HIS A N 1
ATOM 504 C CA . HIS A 1 70 ? 8.188 -2.710 1.126 1.00 93.56 70 HIS A CA 1
ATOM 505 C C . HIS A 1 70 ? 8.506 -4.211 1.156 1.00 93.56 70 HIS A C 1
ATOM 507 O O . HIS A 1 70 ? 8.896 -4.783 0.140 1.00 93.56 70 HIS A O 1
ATOM 513 N N . ALA A 1 71 ? 8.261 -4.873 2.291 1.00 92.81 71 ALA A N 1
ATOM 514 C CA . ALA A 1 71 ? 8.467 -6.312 2.425 1.00 92.81 71 ALA A CA 1
ATOM 515 C C . ALA A 1 71 ? 7.558 -7.123 1.486 1.00 92.81 71 ALA A C 1
ATOM 517 O O . ALA A 1 71 ? 7.978 -8.153 0.966 1.00 92.81 71 ALA A O 1
ATOM 518 N N . ALA A 1 72 ? 6.322 -6.674 1.251 1.00 94.56 72 ALA A N 1
ATOM 519 C CA . ALA A 1 72 ? 5.420 -7.311 0.296 1.00 94.56 72 ALA A CA 1
ATOM 520 C C . ALA A 1 72 ? 5.909 -7.154 -1.154 1.00 94.56 72 ALA A C 1
ATOM 522 O O . ALA A 1 72 ? 5.882 -8.122 -1.910 1.00 94.56 72 ALA A O 1
ATOM 523 N N . VAL A 1 73 ? 6.413 -5.972 -1.523 1.00 92.88 73 VAL A N 1
ATOM 524 C CA . VAL A 1 73 ? 7.025 -5.720 -2.837 1.00 92.88 73 VAL A CA 1
ATOM 525 C C . VAL A 1 73 ? 8.234 -6.623 -3.075 1.00 92.88 73 VAL A C 1
ATOM 527 O O . VAL A 1 73 ? 8.342 -7.221 -4.141 1.00 92.88 73 VAL A O 1
ATOM 530 N N . GLU A 1 74 ? 9.114 -6.792 -2.083 1.00 90.19 74 GLU A N 1
ATOM 531 C CA . GLU A 1 74 ? 10.303 -7.647 -2.219 1.00 90.19 74 GLU A CA 1
ATOM 532 C C . GLU A 1 74 ? 9.986 -9.130 -2.488 1.00 90.19 74 GLU A C 1
ATOM 534 O O . GLU A 1 74 ? 10.847 -9.862 -2.982 1.00 90.19 74 GLU A O 1
ATOM 539 N N . LEU A 1 75 ? 8.772 -9.587 -2.170 1.00 91.31 75 LEU A N 1
ATOM 540 C CA . LEU A 1 75 ? 8.319 -10.959 -2.419 1.00 91.31 75 LEU A CA 1
ATOM 541 C C . LEU A 1 75 ? 7.705 -11.150 -3.813 1.00 91.31 75 LEU A C 1
ATOM 543 O O . LEU A 1 75 ? 7.407 -12.283 -4.191 1.00 91.31 75 LEU A O 1
ATOM 547 N N . CYS A 1 76 ? 7.513 -10.070 -4.571 1.00 91.81 76 CYS A N 1
ATOM 548 C CA . CYS A 1 76 ? 6.753 -10.068 -5.813 1.00 91.81 76 CYS A CA 1
ATOM 549 C C . CYS A 1 76 ? 7.640 -9.700 -7.013 1.00 91.81 76 CYS A C 1
ATOM 551 O O . CYS A 1 76 ? 7.804 -8.518 -7.312 1.00 91.81 76 CYS A O 1
ATOM 553 N N . PRO A 1 77 ? 8.197 -10.687 -7.743 1.00 86.25 77 PRO A N 1
ATOM 554 C CA . PRO A 1 77 ? 9.131 -10.426 -8.843 1.00 86.25 77 PRO A CA 1
ATOM 555 C C . PRO A 1 77 ? 8.501 -9.632 -9.997 1.00 86.25 77 PRO A C 1
ATOM 557 O O . PRO A 1 77 ? 9.175 -8.806 -10.609 1.00 86.25 77 PRO A O 1
ATOM 560 N N . ASP A 1 78 ? 7.200 -9.806 -10.242 1.00 87.38 78 ASP A N 1
ATOM 561 C CA . ASP A 1 78 ? 6.469 -9.115 -11.316 1.00 87.38 78 ASP A CA 1
ATOM 562 C C . ASP A 1 78 ? 6.393 -7.594 -11.115 1.00 87.38 78 ASP A C 1
ATOM 564 O O . ASP A 1 78 ? 6.142 -6.843 -12.060 1.00 87.38 78 ASP A O 1
ATOM 568 N N . VAL A 1 79 ? 6.656 -7.121 -9.892 1.00 88.62 79 VAL A N 1
ATOM 569 C CA . VAL A 1 79 ? 6.733 -5.693 -9.574 1.00 88.62 79 VAL A CA 1
ATOM 570 C C . VAL A 1 79 ? 7.924 -5.034 -10.272 1.00 88.62 79 VAL A C 1
ATOM 572 O O . VAL A 1 79 ? 7.815 -3.887 -10.694 1.00 88.62 79 VAL A O 1
ATOM 575 N N . VAL A 1 80 ? 9.033 -5.756 -10.469 1.00 83.56 80 VAL A N 1
ATOM 576 C CA . VAL A 1 80 ? 10.206 -5.230 -11.188 1.00 83.56 80 VAL A CA 1
ATOM 577 C C . VAL A 1 80 ? 9.851 -4.921 -12.639 1.00 83.56 80 VAL A C 1
ATOM 579 O O . VAL A 1 80 ? 10.190 -3.854 -13.150 1.00 83.56 80 VAL A O 1
ATOM 582 N N . GLU A 1 81 ? 9.134 -5.831 -13.298 1.00 85.62 81 GLU A N 1
ATOM 583 C CA . GLU A 1 81 ? 8.716 -5.641 -14.687 1.00 85.62 81 GLU A CA 1
ATOM 584 C C . GLU A 1 81 ? 7.651 -4.547 -14.816 1.00 85.62 81 GLU A C 1
ATOM 586 O O . GLU A 1 81 ? 7.715 -3.748 -15.748 1.00 85.62 81 GLU A O 1
ATOM 591 N N . ALA A 1 82 ? 6.711 -4.451 -13.868 1.00 87.00 82 ALA A N 1
ATOM 592 C CA . ALA A 1 82 ? 5.771 -3.329 -13.808 1.00 87.00 82 ALA A CA 1
ATOM 593 C C . ALA A 1 82 ? 6.498 -1.985 -13.632 1.00 87.00 82 ALA A C 1
ATOM 595 O O . ALA A 1 82 ? 6.217 -1.022 -14.348 1.00 87.00 82 ALA A O 1
ATOM 596 N N . GLY A 1 83 ? 7.505 -1.943 -12.757 1.00 84.00 83 GLY A N 1
ATOM 597 C CA . GLY A 1 83 ? 8.301 -0.745 -12.528 1.00 84.00 83 GLY A CA 1
ATOM 598 C C . GLY A 1 83 ? 9.111 -0.303 -13.740 1.00 84.00 83 GLY A C 1
ATOM 599 O O . GLY A 1 83 ? 9.145 0.885 -14.045 1.00 84.00 83 GLY A O 1
ATOM 600 N N . ARG A 1 84 ? 9.676 -1.242 -14.507 1.00 82.88 84 ARG A N 1
ATOM 601 C CA . ARG A 1 84 ? 10.343 -0.935 -15.788 1.00 82.88 84 ARG A CA 1
ATOM 602 C C . ARG A 1 84 ? 9.402 -0.344 -16.835 1.00 82.88 84 ARG A C 1
ATOM 604 O O . ARG A 1 84 ? 9.848 0.428 -17.677 1.00 82.88 84 ARG A O 1
ATOM 611 N N . ARG A 1 85 ? 8.114 -0.695 -16.790 1.00 86.12 85 ARG A N 1
ATOM 612 C CA . ARG A 1 85 ? 7.076 -0.114 -17.657 1.00 86.12 85 ARG A CA 1
ATOM 613 C C . ARG A 1 85 ? 6.539 1.225 -17.139 1.00 86.12 85 ARG A C 1
ATOM 615 O O . ARG A 1 85 ? 5.721 1.841 -17.816 1.00 86.12 85 ARG A O 1
ATOM 622 N N . GLY A 1 86 ? 6.987 1.682 -15.967 1.00 82.44 86 GLY A N 1
ATOM 623 C CA . GLY A 1 86 ? 6.479 2.893 -15.321 1.00 82.44 86 GLY A CA 1
ATOM 624 C C . GLY A 1 86 ? 5.045 2.747 -14.802 1.00 82.44 86 GLY A C 1
ATOM 625 O O . GLY A 1 86 ? 4.353 3.747 -14.624 1.00 82.44 86 GLY A O 1
ATOM 626 N N . GLU A 1 87 ? 4.574 1.517 -14.583 1.00 88.69 87 GLU A N 1
ATOM 627 C CA . GLU A 1 87 ? 3.228 1.259 -14.072 1.00 88.69 87 GLU A CA 1
ATOM 628 C C . GLU A 1 87 ? 3.166 1.540 -12.568 1.00 88.69 87 GLU A C 1
ATOM 630 O O . GLU A 1 87 ? 3.985 1.044 -11.791 1.00 88.69 87 GLU A O 1
ATOM 635 N N . ALA A 1 88 ? 2.166 2.313 -12.145 1.00 91.56 88 ALA A N 1
ATOM 636 C CA . ALA A 1 88 ? 1.834 2.447 -10.733 1.00 91.56 88 ALA A CA 1
ATOM 637 C C . ALA A 1 88 ? 0.980 1.254 -10.279 1.00 91.56 88 ALA A C 1
ATOM 639 O O . ALA A 1 88 ? 0.086 0.812 -11.002 1.00 91.56 88 ALA A O 1
ATOM 640 N N . LEU A 1 89 ? 1.242 0.747 -9.075 1.00 94.88 89 LEU A N 1
ATOM 641 C CA . LEU A 1 89 ? 0.501 -0.371 -8.493 1.00 94.88 89 LEU A CA 1
ATOM 642 C C . LEU A 1 89 ? -0.347 0.119 -7.324 1.00 94.88 89 LEU A C 1
ATOM 644 O O . LEU A 1 89 ? 0.198 0.550 -6.308 1.00 94.88 89 LEU A O 1
ATOM 648 N N . ASP A 1 90 ? -1.665 0.003 -7.455 1.00 96.38 90 ASP A N 1
ATOM 649 C CA . ASP A 1 90 ? -2.608 0.358 -6.397 1.00 96.38 90 ASP A CA 1
ATOM 650 C C . ASP A 1 90 ? -2.972 -0.867 -5.554 1.00 96.38 90 ASP A C 1
ATOM 652 O O . ASP A 1 90 ? -3.411 -1.900 -6.072 1.00 96.38 90 ASP A O 1
ATOM 656 N N . VAL A 1 91 ? -2.822 -0.732 -4.238 1.00 97.00 91 VAL A N 1
ATOM 657 C CA . VAL A 1 91 ? -3.161 -1.751 -3.244 1.00 97.00 91 VAL A CA 1
ATOM 658 C C . VAL A 1 91 ? -3.970 -1.103 -2.126 1.00 97.00 91 VAL A C 1
ATOM 660 O O . VAL A 1 91 ? -3.488 -0.222 -1.420 1.00 97.00 91 VAL A O 1
ATOM 663 N N . ALA A 1 92 ? -5.202 -1.559 -1.939 1.00 97.19 92 ALA A N 1
ATOM 664 C CA . ALA A 1 92 ? -6.060 -1.174 -0.828 1.00 97.19 92 ALA A CA 1
ATOM 665 C C . ALA A 1 92 ? -6.174 -2.327 0.168 1.00 97.19 92 ALA A C 1
ATOM 667 O O . ALA A 1 92 ? -6.170 -3.489 -0.225 1.00 97.19 92 ALA A O 1
ATOM 668 N N . PHE A 1 93 ? -6.285 -2.031 1.456 1.00 96.75 93 PHE A N 1
ATOM 669 C CA . PHE A 1 93 ? -6.565 -3.035 2.481 1.00 96.75 93 PHE A CA 1
ATOM 670 C C . PHE A 1 93 ? -7.160 -2.391 3.731 1.00 96.75 93 PHE A C 1
ATOM 672 O O . PHE A 1 93 ? -7.144 -1.169 3.896 1.00 96.75 93 PHE A O 1
ATOM 679 N N . ARG A 1 94 ? -7.677 -3.223 4.632 1.00 96.38 94 ARG A N 1
ATOM 680 C CA . ARG A 1 94 ? -8.138 -2.810 5.959 1.00 96.38 94 ARG A CA 1
ATOM 681 C C . ARG A 1 94 ? -7.225 -3.385 7.029 1.00 96.38 94 ARG A C 1
ATOM 683 O O . ARG A 1 94 ? -6.631 -4.439 6.834 1.00 96.38 94 ARG A O 1
ATOM 690 N N . VAL A 1 95 ? -7.110 -2.709 8.161 1.00 95.69 95 VAL A N 1
ATOM 691 C CA . VAL A 1 95 ? -6.530 -3.263 9.380 1.00 95.69 95 VAL A CA 1
ATOM 692 C C . VAL A 1 95 ? -7.657 -3.458 10.369 1.00 95.69 95 VAL A C 1
ATOM 694 O O . VAL A 1 95 ? -8.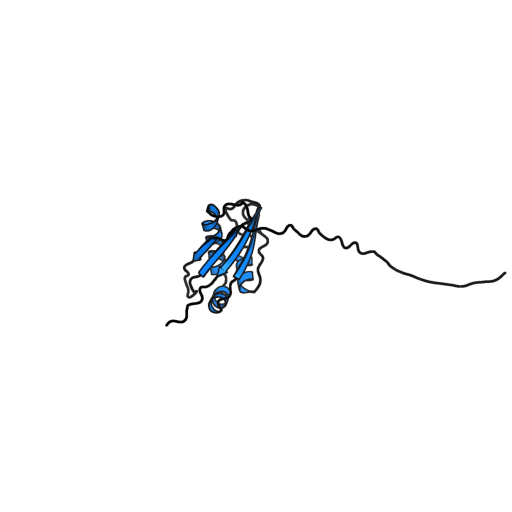312 -2.499 10.776 1.00 95.69 95 VAL A O 1
ATOM 697 N N . GLU A 1 96 ? -7.862 -4.707 10.759 1.00 94.81 96 GLU A N 1
ATOM 698 C CA . GLU A 1 96 ? -8.844 -5.095 11.760 1.00 94.81 96 GLU A CA 1
ATOM 699 C C . GLU A 1 96 ? -8.155 -5.965 12.803 1.00 94.81 96 GLU A C 1
ATOM 701 O O . GLU A 1 96 ? -7.468 -6.933 12.469 1.00 94.81 96 GLU A O 1
ATOM 706 N N . GLN A 1 97 ? -8.303 -5.596 14.072 1.00 92.94 97 GLN A N 1
ATOM 707 C CA . GLN A 1 97 ? -7.686 -6.261 15.219 1.00 92.94 97 GLN A CA 1
ATOM 708 C C . GLN A 1 97 ? -6.159 -6.399 15.073 1.00 92.94 97 GLN A C 1
ATOM 710 O O . GLN A 1 97 ? -5.572 -7.413 15.448 1.00 92.94 97 GLN A O 1
ATOM 715 N N . GLY A 1 98 ? -5.513 -5.382 14.490 1.00 92.50 98 GLY A N 1
ATOM 716 C CA . GLY A 1 98 ? -4.072 -5.384 14.226 1.00 92.50 98 GLY A CA 1
ATOM 717 C C . GLY A 1 98 ? -3.642 -6.360 13.128 1.00 92.50 98 GLY A C 1
ATOM 718 O O . GLY A 1 98 ? -2.481 -6.755 13.093 1.00 92.50 98 GLY A O 1
ATOM 719 N N . VAL A 1 99 ? -4.552 -6.779 12.243 1.00 95.81 99 VAL A N 1
ATOM 720 C CA . VAL A 1 99 ? -4.273 -7.694 11.128 1.00 95.81 99 VAL A CA 1
ATOM 721 C C . VAL A 1 99 ? -4.756 -7.090 9.816 1.00 95.81 99 VAL A C 1
ATOM 723 O O . VAL A 1 99 ? -5.844 -6.524 9.750 1.00 95.81 99 VAL A O 1
ATOM 726 N N . ILE A 1 100 ? -3.969 -7.245 8.753 1.00 96.00 100 ILE A N 1
ATOM 727 C CA . ILE A 1 100 ? -4.351 -6.819 7.406 1.00 96.00 100 ILE A CA 1
ATOM 728 C C . ILE A 1 100 ? -5.434 -7.752 6.840 1.00 96.00 100 ILE A C 1
ATOM 730 O O . ILE A 1 100 ? -5.233 -8.964 6.714 1.00 96.00 100 ILE A O 1
ATOM 734 N N . ARG A 1 101 ? -6.576 -7.172 6.472 1.00 96.12 101 ARG A N 1
ATOM 735 C CA . ARG A 1 101 ? -7.772 -7.820 5.925 1.00 96.12 101 ARG A CA 1
ATOM 736 C C . ARG A 1 101 ? -8.156 -7.226 4.576 1.00 96.12 101 ARG A C 1
ATOM 738 O O . ARG A 1 101 ? -7.770 -6.107 4.242 1.00 96.12 101 ARG A O 1
ATOM 745 N N . ASP A 1 102 ? -8.908 -8.021 3.822 1.00 93.81 102 ASP A N 1
ATOM 746 C CA . ASP A 1 102 ? -9.513 -7.665 2.538 1.00 93.81 102 ASP A CA 1
ATOM 747 C C . ASP A 1 102 ? -8.580 -6.903 1.583 1.00 93.81 102 ASP A C 1
ATOM 749 O O . ASP A 1 102 ? -8.948 -5.837 1.080 1.00 93.81 102 ASP A O 1
ATOM 753 N N . PRO A 1 103 ? -7.350 -7.401 1.341 1.00 94.44 103 PRO A N 1
ATOM 754 C CA . PRO A 1 103 ? -6.454 -6.731 0.423 1.00 94.44 103 PRO A CA 1
ATOM 755 C C . PRO A 1 103 ? -7.027 -6.807 -0.998 1.00 94.44 103 PRO A C 1
ATOM 757 O O . PRO A 1 103 ? -7.375 -7.879 -1.498 1.00 94.44 103 PRO A O 1
ATOM 760 N N . ALA A 1 104 ? -7.119 -5.656 -1.650 1.00 94.81 104 ALA A N 1
ATOM 761 C CA . ALA A 1 104 ? -7.692 -5.470 -2.969 1.00 94.81 104 ALA A CA 1
ATOM 762 C C . ALA A 1 104 ? -6.690 -4.749 -3.871 1.00 94.81 104 ALA A C 1
ATOM 764 O O . ALA A 1 104 ? -6.067 -3.764 -3.480 1.00 94.81 104 ALA A O 1
ATOM 765 N N . ALA A 1 105 ? -6.544 -5.241 -5.095 1.00 96.06 105 ALA A N 1
ATOM 766 C CA . ALA A 1 105 ? -5.638 -4.690 -6.090 1.00 96.06 105 ALA A CA 1
ATOM 767 C C . ALA A 1 105 ? -6.130 -5.031 -7.500 1.00 96.06 105 ALA A C 1
ATOM 769 O O . ALA A 1 105 ? -6.982 -5.908 -7.677 1.00 96.06 105 ALA A O 1
ATOM 770 N N . LYS A 1 106 ? -5.593 -4.339 -8.508 1.00 91.19 106 LYS A N 1
ATOM 771 C CA . LYS A 1 10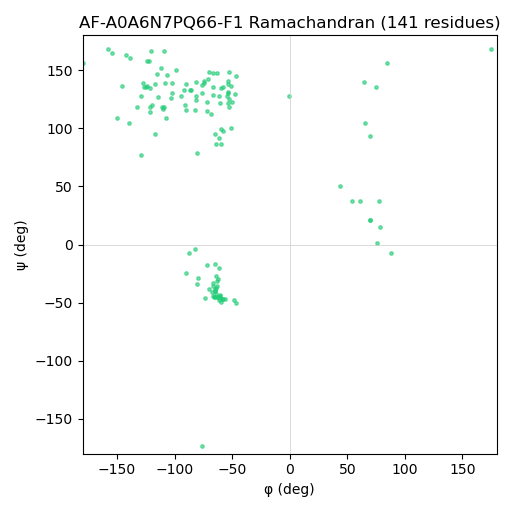6 ? -5.860 -4.608 -9.927 1.00 91.19 106 LYS A CA 1
ATOM 772 C C . LYS A 1 106 ? -4.552 -4.864 -10.668 1.00 91.19 106 LYS A C 1
ATOM 774 O O . LYS A 1 106 ? -3.587 -4.134 -10.486 1.00 91.19 106 LYS A O 1
ATOM 779 N N . GLY A 1 107 ? -4.554 -5.878 -11.530 1.00 92.06 107 GLY A N 1
ATOM 780 C CA . GLY A 1 107 ? -3.360 -6.335 -12.243 1.00 92.06 107 GLY A CA 1
ATOM 781 C C . GLY A 1 107 ? -2.525 -7.318 -11.422 1.00 92.06 107 GLY A C 1
ATOM 782 O O . GLY A 1 107 ? -2.606 -7.358 -10.192 1.00 92.06 107 GLY A O 1
ATOM 783 N N . ASP A 1 108 ? -1.735 -8.137 -12.112 1.00 92.56 108 ASP A N 1
ATOM 784 C CA . ASP A 1 108 ? -1.058 -9.290 -11.509 1.00 92.56 108 ASP A CA 1
ATOM 785 C C . ASP A 1 108 ? -0.007 -8.875 -10.470 1.00 92.56 108 ASP A C 1
ATOM 787 O O . ASP A 1 108 ? -0.010 -9.386 -9.348 1.00 92.56 108 ASP A O 1
ATOM 791 N N . ALA A 1 109 ? 0.820 -7.871 -10.787 1.00 93.44 109 ALA A N 1
ATOM 792 C CA . ALA A 1 109 ? 1.860 -7.374 -9.885 1.00 93.44 109 ALA A CA 1
ATOM 793 C C . ALA A 1 109 ? 1.275 -6.806 -8.579 1.00 93.44 109 ALA A C 1
ATOM 795 O O . ALA A 1 109 ? 1.697 -7.188 -7.486 1.00 93.44 109 ALA A O 1
ATOM 796 N N . ALA A 1 110 ? 0.248 -5.955 -8.671 1.00 95.06 110 ALA A N 1
ATOM 797 C CA . ALA A 1 110 ? -0.421 -5.400 -7.494 1.00 95.06 110 ALA A CA 1
ATOM 798 C C . ALA A 1 110 ? -1.168 -6.489 -6.698 1.00 95.06 110 ALA A C 1
ATOM 800 O O . ALA A 1 110 ? -1.172 -6.474 -5.468 1.00 95.06 110 ALA A O 1
ATOM 801 N N . THR A 1 111 ? -1.744 -7.483 -7.386 1.00 96.25 111 THR A N 1
ATOM 802 C CA . THR A 1 111 ? -2.400 -8.639 -6.751 1.00 96.25 111 THR A CA 1
ATOM 803 C C . THR A 1 111 ? -1.408 -9.493 -5.964 1.00 96.25 111 THR A C 1
ATOM 805 O O . THR A 1 111 ? -1.747 -9.970 -4.879 1.00 96.25 111 THR A O 1
ATOM 808 N N . CYS A 1 112 ? -0.179 -9.670 -6.457 1.00 96.19 112 CYS A N 1
ATOM 809 C CA . CYS A 1 112 ? 0.873 -10.335 -5.692 1.00 96.19 112 CYS A CA 1
ATOM 810 C C . CYS A 1 112 ? 1.154 -9.586 -4.383 1.00 96.19 112 CYS A C 1
ATOM 812 O O . CYS A 1 112 ? 1.122 -10.198 -3.314 1.00 96.19 112 CYS A O 1
ATOM 814 N N . VAL A 1 113 ? 1.347 -8.263 -4.450 1.00 96.44 113 VAL A N 1
ATOM 815 C CA . VAL A 1 113 ? 1.613 -7.432 -3.265 1.00 96.44 113 VAL A CA 1
ATOM 816 C C . VAL A 1 113 ? 0.449 -7.515 -2.273 1.00 96.44 113 VAL A C 1
ATOM 818 O O . VAL A 1 113 ? 0.660 -7.764 -1.088 1.00 96.44 113 VAL A O 1
ATOM 821 N N . ALA A 1 114 ? -0.790 -7.395 -2.756 1.00 96.94 114 ALA A N 1
ATOM 822 C CA . ALA A 1 114 ? -2.003 -7.531 -1.953 1.00 96.94 114 ALA A CA 1
ATOM 823 C C . ALA A 1 114 ? -2.063 -8.882 -1.213 1.00 96.94 114 ALA A C 1
ATOM 825 O O . ALA A 1 114 ? -2.299 -8.927 -0.004 1.00 96.94 114 ALA A O 1
ATOM 826 N N . ARG A 1 115 ? -1.780 -9.993 -1.907 1.00 96.81 115 ARG A N 1
ATOM 827 C CA . ARG A 1 115 ? -1.717 -11.329 -1.288 1.00 96.81 115 ARG A CA 1
ATOM 828 C C . ARG A 1 115 ? -0.588 -11.443 -0.276 1.00 96.81 115 ARG A C 1
ATOM 830 O O . ARG A 1 115 ? -0.789 -12.040 0.776 1.00 96.81 115 ARG A O 1
ATOM 837 N N . ALA A 1 116 ? 0.574 -10.870 -0.578 1.00 96.56 116 ALA A N 1
ATOM 838 C CA . ALA A 1 116 ? 1.707 -10.867 0.332 1.00 96.56 116 ALA A CA 1
ATOM 839 C C . ALA A 1 116 ? 1.407 -10.081 1.617 1.00 96.56 116 ALA A C 1
ATOM 841 O O . ALA A 1 116 ? 1.969 -10.418 2.649 1.00 96.56 116 ALA A O 1
ATOM 842 N N . LEU A 1 117 ? 0.516 -9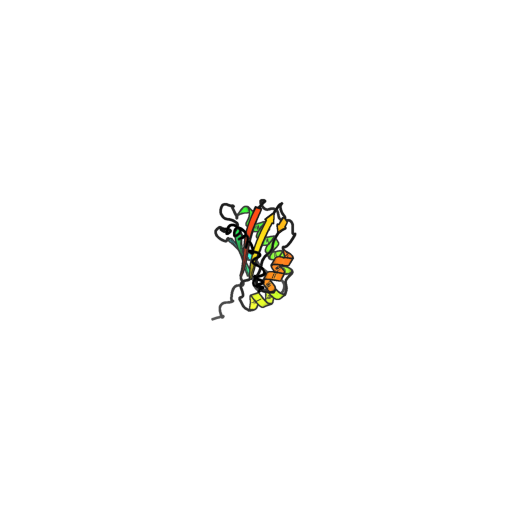.086 1.601 1.00 96.75 117 LEU A N 1
ATOM 843 C CA . LEU A 1 117 ? 0.091 -8.355 2.802 1.00 96.75 117 LEU A CA 1
ATOM 844 C C . LEU A 1 117 ? -0.975 -9.090 3.627 1.00 96.75 117 LEU A C 1
ATOM 846 O O . LEU A 1 117 ? -0.994 -8.963 4.852 1.00 96.75 117 LEU A O 1
ATOM 850 N N . GLY A 1 118 ? -1.869 -9.833 2.972 1.00 95.56 118 GLY A N 1
ATOM 851 C CA . GLY A 1 118 ? -3.040 -10.443 3.599 1.00 95.56 118 GLY A CA 1
ATOM 852 C C . GLY A 1 118 ? -2.708 -11.299 4.824 1.00 95.56 118 GLY A C 1
ATOM 853 O O . GLY A 1 118 ? -1.827 -12.156 4.792 1.00 95.56 118 GLY A O 1
ATOM 854 N N . GLY A 1 119 ? -3.430 -11.071 5.923 1.00 94.56 119 GLY A N 1
ATOM 855 C CA . GLY A 1 119 ? -3.286 -11.832 7.164 1.00 94.56 119 GLY A CA 1
ATOM 856 C C . GLY A 1 119 ? -2.047 -11.491 7.995 1.00 94.56 119 GLY A C 1
ATOM 857 O O . GLY A 1 119 ? -1.852 -12.093 9.051 1.00 94.56 119 GLY A O 1
ATOM 858 N N . LYS A 1 120 ? -1.213 -10.532 7.572 1.00 95.06 120 LYS A N 1
ATOM 859 C CA . LYS A 1 120 ? -0.072 -10.082 8.376 1.00 95.06 120 LYS A CA 1
ATOM 860 C C . LYS A 1 120 ? -0.530 -9.219 9.544 1.00 95.06 120 LYS A C 1
ATOM 862 O O . LYS A 1 120 ? -1.398 -8.361 9.394 1.00 95.06 120 LYS A O 1
ATOM 867 N N . ALA A 1 121 ? 0.097 -9.435 10.695 1.00 94.56 121 ALA A N 1
ATOM 868 C CA . ALA A 1 121 ? -0.059 -8.563 11.846 1.00 94.56 121 ALA A CA 1
ATOM 869 C C . ALA A 1 121 ? 0.645 -7.221 11.600 1.00 94.56 121 ALA A C 1
ATOM 871 O O . ALA A 1 121 ? 1.729 -7.179 11.014 1.00 94.56 121 ALA A O 1
ATOM 872 N N . ILE A 1 122 ? 0.037 -6.137 12.069 1.00 93.94 122 ILE A N 1
ATOM 873 C CA . ILE A 1 122 ? 0.551 -4.783 11.935 1.00 93.94 122 ILE A CA 1
ATOM 874 C C . ILE A 1 122 ? 0.186 -3.947 13.165 1.00 93.94 122 ILE A C 1
ATOM 876 O O . ILE A 1 122 ? -0.938 -3.994 13.665 1.00 93.94 122 ILE A O 1
ATOM 880 N N . ALA A 1 123 ? 1.148 -3.169 13.662 1.00 91.50 123 ALA A N 1
ATOM 881 C CA . ALA A 1 123 ? 0.936 -2.243 14.769 1.00 91.50 123 ALA A CA 1
ATOM 882 C C . ALA A 1 123 ? 0.272 -0.953 14.261 1.00 91.50 123 ALA A C 1
ATOM 884 O O . ALA A 1 123 ? 0.938 0.055 14.038 1.00 91.50 123 ALA A O 1
ATOM 885 N N . ALA A 1 124 ? -1.039 -1.007 14.039 1.00 89.00 124 ALA A N 1
ATOM 886 C CA . ALA A 1 124 ? -1.858 0.129 13.627 1.00 89.00 124 ALA A CA 1
ATOM 887 C C . ALA A 1 124 ? -3.206 0.124 14.378 1.00 89.00 124 ALA A C 1
ATOM 889 O O . ALA A 1 124 ? -3.594 -0.918 14.916 1.00 89.00 124 ALA A O 1
ATOM 890 N N . PRO A 1 125 ? -3.917 1.266 14.439 1.00 86.38 125 PRO A N 1
ATOM 891 C CA . PRO A 1 125 ? -5.256 1.339 15.007 1.00 86.38 125 PRO A CA 1
ATOM 892 C C . PRO A 1 125 ? -6.202 0.310 14.390 1.00 86.38 125 PRO A C 1
ATOM 894 O O . PRO A 1 125 ? -6.100 -0.025 13.208 1.00 86.38 125 PRO A O 1
ATOM 897 N N . ASP A 1 126 ? -7.146 -0.162 15.200 1.00 85.62 126 ASP A N 1
ATOM 898 C CA . ASP A 1 126 ? -8.227 -1.006 14.709 1.00 85.62 126 ASP A CA 1
ATOM 899 C C . ASP A 1 126 ? -9.151 -0.204 13.776 1.00 85.62 126 ASP A C 1
ATOM 901 O O . ASP A 1 126 ? -9.356 0.996 13.975 1.00 85.62 126 ASP A O 1
ATOM 905 N N . LYS A 1 127 ? -9.729 -0.876 12.776 1.00 89.19 127 LYS A N 1
ATOM 906 C CA . LYS A 1 127 ? -10.629 -0.307 11.757 1.00 89.19 127 LYS A CA 1
ATOM 907 C C . LYS A 1 127 ? -9.993 0.783 10.886 1.00 89.19 127 LYS A C 1
ATOM 909 O O . LYS A 1 127 ? -10.651 1.750 10.505 1.00 89.19 127 LYS A O 1
ATOM 914 N N . LEU A 1 128 ? -8.722 0.618 10.536 1.00 94.56 128 LEU A N 1
ATOM 915 C CA . LEU A 1 128 ? -8.031 1.493 9.590 1.00 94.56 128 LEU A CA 1
ATOM 916 C C . LEU A 1 128 ? -8.268 1.009 8.157 1.00 94.56 128 LEU A C 1
ATOM 918 O O . LEU A 1 128 ? -8.067 -0.167 7.879 1.00 94.56 128 LEU A O 1
ATOM 922 N N . SER A 1 129 ? -8.620 1.887 7.219 1.00 96.38 129 SER A N 1
ATOM 923 C CA . SER A 1 129 ? -8.498 1.572 5.787 1.00 96.38 129 SER A CA 1
ATOM 924 C C . SER A 1 129 ? -7.272 2.262 5.216 1.00 96.38 129 SER A C 1
ATOM 926 O O . SER A 1 129 ? -7.002 3.419 5.536 1.00 96.38 129 SER A O 1
ATOM 928 N N . VAL A 1 130 ? -6.539 1.552 4.369 1.00 96.75 130 VAL A N 1
ATOM 929 C CA . VAL A 1 130 ? -5.296 2.013 3.758 1.00 96.75 130 VAL A 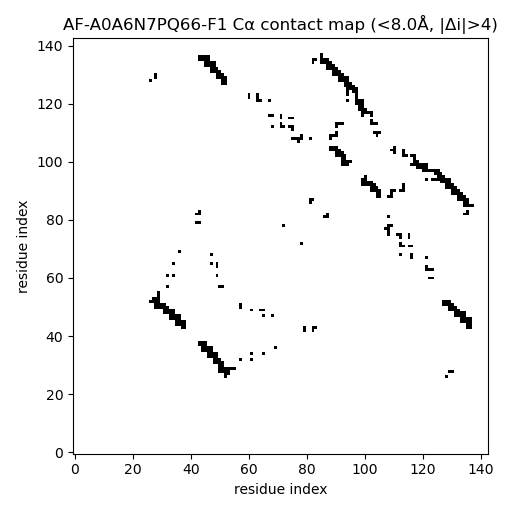CA 1
ATOM 930 C C . VAL A 1 130 ? -5.427 1.896 2.247 1.00 96.75 130 VAL A C 1
ATOM 932 O O . VAL A 1 130 ? -5.917 0.889 1.737 1.00 96.75 130 VAL A O 1
ATOM 935 N N . LEU A 1 131 ? -4.993 2.932 1.543 1.00 97.31 131 LEU A N 1
ATOM 936 C CA . LEU A 1 131 ? -4.771 2.930 0.107 1.00 97.31 131 LEU A CA 1
ATOM 937 C C . LEU A 1 131 ? -3.298 3.252 -0.123 1.00 97.31 131 LEU A C 1
ATOM 939 O O . LEU A 1 131 ? -2.818 4.304 0.291 1.00 97.31 131 LEU A O 1
ATOM 943 N N . ALA A 1 132 ? -2.582 2.340 -0.759 1.00 97.06 132 ALA A N 1
ATOM 944 C CA . ALA A 1 132 ? -1.186 2.501 -1.107 1.00 97.06 132 ALA A CA 1
ATOM 945 C C . ALA A 1 132 ? -1.024 2.484 -2.624 1.00 97.06 132 ALA A C 1
ATOM 947 O O . ALA A 1 132 ? -1.609 1.645 -3.306 1.00 97.06 132 ALA A O 1
ATOM 948 N N . GLN A 1 133 ? -0.188 3.379 -3.132 1.00 96.31 133 GLN A N 1
ATOM 949 C CA . GLN A 1 133 ? 0.236 3.404 -4.520 1.00 96.31 133 GLN A CA 1
ATOM 950 C C . GLN A 1 133 ? 1.756 3.277 -4.577 1.00 96.31 133 GLN A C 1
ATOM 952 O O . GLN A 1 133 ? 2.481 4.122 -4.053 1.00 96.31 133 GLN A O 1
ATOM 957 N N . ILE A 1 134 ? 2.239 2.213 -5.209 1.00 94.69 134 ILE A N 1
ATOM 958 C CA . ILE A 1 134 ? 3.663 1.980 -5.451 1.00 94.69 134 ILE A CA 1
ATOM 959 C C . ILE A 1 134 ? 3.995 2.586 -6.811 1.00 94.69 134 ILE A C 1
ATOM 961 O O . ILE A 1 134 ? 3.403 2.208 -7.821 1.00 94.69 134 ILE A O 1
ATOM 965 N N . ARG A 1 135 ? 4.918 3.544 -6.833 1.00 92.00 135 ARG A N 1
ATOM 966 C CA . ARG A 1 135 ? 5.289 4.332 -8.010 1.00 92.00 135 ARG A CA 1
ATOM 967 C C . ARG A 1 135 ? 6.761 4.150 -8.303 1.00 92.00 135 ARG A C 1
ATOM 969 O O . ARG A 1 135 ? 7.592 4.297 -7.411 1.00 92.00 135 ARG A O 1
ATOM 976 N N . PHE A 1 136 ? 7.087 3.928 -9.563 1.00 86.31 136 PHE A N 1
ATOM 977 C CA . PHE A 1 136 ? 8.467 3.864 -10.013 1.00 86.31 136 PHE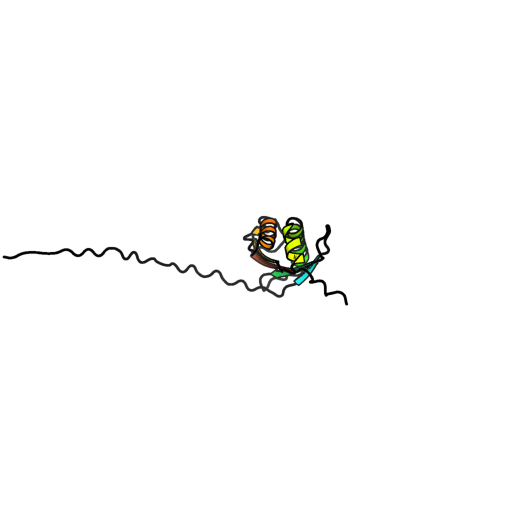 A CA 1
ATOM 978 C C . PHE A 1 136 ? 8.810 5.186 -10.703 1.00 86.31 136 PHE A C 1
ATOM 980 O O . PHE A 1 136 ? 8.026 5.650 -11.536 1.00 86.31 136 PHE A O 1
ATOM 987 N N . PRO A 1 137 ? 9.928 5.839 -10.348 1.00 73.06 137 PRO A N 1
ATOM 988 C CA . PRO A 1 137 ? 10.399 6.998 -11.071 1.00 73.06 137 PRO A CA 1
ATOM 989 C C . PRO A 1 137 ? 10.670 6.557 -12.506 1.00 73.06 137 PRO A C 1
ATOM 991 O O . PRO A 1 137 ? 11.461 5.648 -12.753 1.00 73.06 137 PRO A O 1
ATOM 994 N N . VAL A 1 138 ? 9.999 7.202 -13.454 1.00 61.56 138 VAL A N 1
ATOM 995 C CA . VAL A 1 138 ? 10.395 7.104 -14.853 1.00 61.56 138 VAL A CA 1
ATOM 996 C C . VAL A 1 138 ? 11.726 7.838 -14.936 1.00 61.56 138 VAL A C 1
ATOM 998 O O . VAL A 1 138 ? 11.783 9.039 -14.668 1.00 61.56 138 VAL A O 1
ATOM 1001 N N . GLU A 1 139 ? 12.807 7.109 -15.202 1.00 53.91 139 GLU A N 1
ATOM 1002 C CA . GLU A 1 139 ? 14.112 7.716 -15.445 1.00 53.91 139 GLU A CA 1
ATOM 1003 C C . GLU A 1 139 ? 13.916 8.765 -16.549 1.00 53.91 139 GLU A C 1
ATOM 1005 O O . GLU A 1 139 ? 13.426 8.447 -17.636 1.00 53.91 139 GLU A O 1
ATOM 1010 N N . ALA A 1 140 ? 14.184 10.041 -16.250 1.00 46.88 140 ALA A N 1
ATOM 1011 C CA . ALA A 1 140 ? 14.148 11.066 -17.284 1.00 46.88 140 ALA A CA 1
ATOM 1012 C C . ALA A 1 140 ? 15.149 10.643 -18.373 1.00 46.88 140 ALA A C 1
ATOM 1014 O O . ALA A 1 140 ? 16.246 10.207 -18.010 1.00 46.88 140 ALA A O 1
ATOM 1015 N N . PRO A 1 141 ? 14.811 10.731 -19.676 1.00 40.12 141 PRO A N 1
ATOM 1016 C CA . PRO A 1 141 ? 15.788 10.439 -20.716 1.00 40.12 141 PRO A CA 1
ATOM 1017 C C . PRO A 1 141 ? 17.029 11.293 -20.448 1.00 40.12 141 PRO A C 1
ATOM 1019 O O . PRO A 1 141 ? 16.913 12.506 -20.252 1.00 40.12 141 PRO A O 1
ATOM 1022 N N . ALA A 1 142 ? 18.189 10.640 -20.350 1.00 44.41 142 ALA A N 1
ATOM 1023 C CA . ALA A 1 142 ? 19.454 11.334 -20.158 1.00 44.41 142 ALA A CA 1
ATOM 1024 C C . ALA A 1 142 ? 19.618 12.400 -21.264 1.00 44.41 142 ALA A C 1
ATOM 1026 O O . ALA A 1 142 ? 19.244 12.117 -22.408 1.00 44.41 142 ALA A O 1
ATOM 1027 N N . PRO A 1 143 ? 20.097 13.612 -20.924 1.00 51.72 143 PRO A N 1
ATOM 1028 C CA . PRO A 1 143 ? 20.257 14.701 -21.885 1.00 51.72 143 PRO A CA 1
ATOM 1029 C C . PRO A 1 143 ? 21.253 14.370 -23.001 1.00 51.72 143 PRO A C 1
ATOM 1031 O O . PRO A 1 143 ? 22.216 13.609 -22.743 1.00 51.72 143 PRO A O 1
#

Secondary structure (DSSP, 8-state):
--------------------PPPPPP--B-PPEEEEE--SSSPPPEEEEEEEBTTS--TTTHHHHHHHHHHHHHT-THHHHHHHTT--EEEEEEEETTEEEEEEESSHHHHHHHHHHTT-B-SS-TTEEEEEEEE---PPPP-